Protein AF-A0A970GU50-F1 (afdb_monomer_lite)

pLDDT: mean 92.47, std 7.87, range [58.38, 98.25]

Sequence (88 aa):
MNFVYGHGGGVIDTLAWEGFREGMDDIRYATLLQQLAHPLVRAADFKARYAAKKALQLLADMNTDSFDLTAARLEMISHIVALQAFSK

Radius of gyration: 17.19 Å; chains: 1; bounding box: 36×15×56 Å

Secondary structure (DSSP, 8-state):
---EEEETTEEEE-HHHHHHHHHHHHHHHHHHHHHHHHHHTT-SSHHHHHHHHHHHHHHHH--TTS--HHHHHHHHHHHHHHHHTT--

Structure (mmCIF, N/CA/C/O backbone):
data_AF-A0A970GU50-F1
#
_entry.id   AF-A0A970GU50-F1
#
loop_
_atom_site.group_PDB
_atom_site.id
_atom_site.type_symbol
_atom_site.label_atom_id
_atom_site.label_alt_id
_atom_site.label_comp_id
_atom_site.label_asym_id
_atom_site.label_entity_id
_atom_site.label_seq_id
_atom_site.pdbx_PDB_ins_code
_atom_site.Cartn_x
_atom_site.Cartn_y
_atom_site.Cartn_z
_atom_site.occupancy
_atom_site.B_iso_or_equiv
_atom_site.auth_seq_id
_atom_site.auth_comp_id
_atom_site.auth_asym_id
_atom_site.auth_atom_id
_atom_site.pdbx_PDB_model_num
ATOM 1 N N . MET A 1 1 ? 13.597 9.556 -25.666 1.00 68.44 1 MET A N 1
ATOM 2 C CA . MET A 1 1 ? 13.254 8.258 -25.050 1.00 68.44 1 MET A CA 1
ATOM 3 C C . MET A 1 1 ? 12.094 7.682 -25.845 1.00 68.44 1 MET A C 1
ATOM 5 O O . MET A 1 1 ? 11.118 8.403 -26.004 1.00 68.44 1 MET A O 1
ATOM 9 N N . ASN A 1 2 ? 12.200 6.466 -26.384 1.00 84.81 2 ASN A N 1
ATOM 10 C CA . ASN A 1 2 ? 11.062 5.787 -27.017 1.00 84.81 2 ASN A CA 1
ATOM 11 C C . ASN A 1 2 ? 10.482 4.805 -25.995 1.00 84.81 2 ASN A C 1
ATOM 13 O O . ASN A 1 2 ? 11.224 3.965 -25.501 1.00 84.81 2 ASN A O 1
ATOM 17 N N . PHE A 1 3 ? 9.198 4.941 -25.654 1.00 88.81 3 PHE A N 1
ATOM 18 C CA . PHE A 1 3 ? 8.536 4.081 -24.661 1.00 88.81 3 PHE A CA 1
ATOM 19 C C . PHE A 1 3 ? 8.051 2.750 -25.239 1.00 88.81 3 PHE A C 1
ATOM 21 O O . PHE A 1 3 ? 7.922 1.775 -24.505 1.00 88.81 3 PHE A O 1
ATOM 28 N N . VAL A 1 4 ? 7.842 2.689 -26.552 1.00 93.69 4 VAL A N 1
ATOM 29 C CA . VAL A 1 4 ? 7.339 1.507 -27.252 1.00 93.69 4 VAL A CA 1
ATOM 30 C C . VAL A 1 4 ? 8.003 1.354 -28.622 1.00 93.69 4 VAL A C 1
ATOM 32 O O . VAL A 1 4 ? 8.435 2.345 -29.220 1.00 93.69 4 VAL A O 1
ATOM 35 N N . TYR A 1 5 ? 8.049 0.127 -29.139 1.00 93.06 5 TYR A N 1
ATOM 36 C CA . TYR A 1 5 ? 8.453 -0.196 -30.512 1.00 93.06 5 TYR A CA 1
ATOM 37 C C . TYR A 1 5 ? 7.279 -0.807 -31.287 1.00 93.06 5 TYR A C 1
ATOM 39 O O . TYR A 1 5 ? 6.574 -1.657 -30.760 1.00 93.06 5 TYR A O 1
ATOM 47 N N . GLY A 1 6 ? 7.050 -0.404 -32.539 1.00 93.25 6 GLY A N 1
ATOM 48 C CA . GLY A 1 6 ? 5.967 -0.967 -33.357 1.00 93.25 6 GLY A CA 1
ATOM 49 C C . GLY A 1 6 ? 6.266 -2.385 -33.859 1.00 93.25 6 GLY A C 1
ATOM 50 O O . GLY A 1 6 ? 7.398 -2.681 -34.240 1.00 93.25 6 GLY A O 1
ATOM 51 N N . HIS A 1 7 ? 5.248 -3.247 -33.917 1.00 91.69 7 HIS A N 1
ATOM 52 C CA . HIS A 1 7 ? 5.349 -4.597 -34.479 1.00 91.69 7 HIS A CA 1
ATOM 53 C C . HIS A 1 7 ? 4.020 -5.056 -35.093 1.00 91.69 7 HIS A C 1
ATOM 55 O O . HIS A 1 7 ? 3.062 -5.254 -34.357 1.00 91.69 7 HIS A O 1
ATOM 61 N N . GLY A 1 8 ? 3.971 -5.242 -36.422 1.00 79.69 8 GLY A N 1
ATOM 62 C CA . GLY A 1 8 ? 3.026 -6.108 -37.163 1.00 79.69 8 GLY A CA 1
ATOM 63 C C . GLY A 1 8 ? 1.513 -6.026 -36.882 1.00 79.69 8 GLY A C 1
ATOM 64 O O . GLY A 1 8 ? 0.788 -6.893 -37.357 1.00 79.69 8 GLY A O 1
ATOM 65 N N . GLY A 1 9 ? 1.034 -5.042 -36.114 1.00 88.81 9 GLY A N 1
ATOM 66 C CA . GLY A 1 9 ? -0.334 -4.983 -35.579 1.00 88.81 9 GLY A CA 1
ATOM 67 C C . GLY A 1 9 ? -0.462 -4.398 -34.162 1.00 88.81 9 GLY A C 1
ATOM 68 O O . GLY A 1 9 ? -1.577 -4.217 -33.684 1.00 88.81 9 GLY A O 1
ATOM 69 N N . GLY A 1 10 ? 0.644 -4.072 -33.491 1.00 89.06 10 GLY A N 1
ATOM 70 C CA . GLY A 1 10 ? 0.644 -3.480 -32.157 1.00 89.06 10 GLY A CA 1
ATOM 71 C C . GLY A 1 10 ? 1.997 -2.887 -31.778 1.00 89.06 10 GLY A C 1
ATOM 72 O O . GLY A 1 10 ? 2.774 -2.457 -32.638 1.00 89.06 10 GLY A O 1
ATOM 73 N N . VAL A 1 11 ? 2.269 -2.862 -30.478 1.00 93.69 11 VAL A N 1
ATOM 74 C CA . VAL A 1 11 ? 3.510 -2.342 -29.911 1.00 93.69 11 VAL A CA 1
ATOM 75 C C . VAL A 1 11 ? 4.144 -3.356 -28.964 1.00 93.69 11 VAL A C 1
ATOM 77 O O . VAL A 1 11 ? 3.457 -4.189 -28.382 1.00 93.69 11 VAL A O 1
ATOM 80 N N . ILE A 1 12 ? 5.463 -3.282 -28.836 1.00 92.38 12 ILE A N 1
ATOM 81 C CA . ILE A 1 12 ? 6.261 -3.965 -27.825 1.00 92.38 12 ILE A CA 1
ATOM 82 C C . ILE A 1 12 ? 6.727 -2.894 -26.847 1.00 92.38 12 ILE A C 1
ATOM 84 O O . ILE A 1 12 ? 7.371 -1.917 -27.248 1.00 92.38 12 ILE A O 1
ATOM 88 N N . ASP A 1 13 ? 6.400 -3.086 -25.577 1.00 94.12 13 ASP A N 1
ATOM 89 C CA . ASP A 1 13 ? 6.790 -2.182 -24.507 1.00 94.12 13 ASP A CA 1
ATOM 90 C C . ASP A 1 13 ? 8.298 -2.227 -24.263 1.00 94.12 13 ASP A C 1
ATOM 92 O O . ASP A 1 13 ? 8.958 -3.265 -24.371 1.00 94.12 13 ASP A O 1
ATOM 96 N N . THR A 1 14 ? 8.867 -1.067 -23.950 1.00 95.12 14 THR A N 1
ATOM 97 C CA . THR A 1 14 ? 10.275 -0.977 -23.558 1.00 95.12 14 THR A CA 1
ATOM 98 C C . THR A 1 14 ? 10.438 -1.161 -22.058 1.00 95.12 14 THR A C 1
ATOM 100 O O . THR A 1 14 ? 9.538 -0.857 -21.279 1.00 95.12 14 THR A O 1
ATOM 103 N N . LEU A 1 15 ? 11.643 -1.544 -21.630 1.00 93.88 15 LEU A N 1
ATOM 104 C CA . LEU A 1 15 ? 11.990 -1.600 -20.207 1.00 93.88 15 LEU A CA 1
ATOM 105 C C . LEU A 1 15 ? 11.743 -0.261 -19.486 1.00 93.88 15 LEU A C 1
ATOM 107 O O . LEU A 1 15 ? 11.367 -0.237 -18.320 1.00 93.88 15 LEU A O 1
ATOM 111 N N . ALA A 1 16 ? 11.920 0.860 -20.188 1.00 93.75 16 ALA A N 1
ATOM 112 C CA . ALA A 1 16 ? 11.658 2.182 -19.634 1.00 93.75 16 ALA A CA 1
ATOM 113 C C . ALA A 1 16 ? 10.165 2.457 -19.416 1.00 93.75 16 ALA A C 1
ATOM 115 O O . ALA A 1 16 ? 9.805 3.129 -18.451 1.00 93.75 16 ALA A O 1
ATOM 116 N N . TRP A 1 17 ? 9.303 1.947 -20.300 1.00 94.62 17 TRP A N 1
ATOM 117 C CA . TRP A 1 17 ? 7.859 2.019 -20.102 1.00 94.62 17 TRP A CA 1
ATOM 118 C C . TRP A 1 17 ? 7.419 1.153 -18.931 1.00 94.62 17 TRP A C 1
ATOM 120 O O . TRP A 1 17 ? 6.706 1.642 -18.060 1.00 94.62 17 TRP A O 1
ATOM 130 N N . GLU A 1 18 ? 7.915 -0.080 -18.855 1.00 93.88 18 GLU A N 1
ATOM 131 C CA . GLU A 1 18 ? 7.573 -0.984 -17.757 1.00 93.88 18 GLU A CA 1
ATOM 132 C C . GLU A 1 18 ? 8.022 -0.443 -16.397 1.00 93.88 18 GLU A C 1
ATOM 134 O O . GLU A 1 18 ? 7.231 -0.449 -15.457 1.00 93.88 18 GLU A O 1
ATOM 139 N N . GLY A 1 19 ? 9.226 0.132 -16.300 1.00 92.00 19 GLY A N 1
ATOM 140 C CA . GLY A 1 19 ? 9.686 0.774 -15.064 1.00 92.00 19 GLY A CA 1
ATOM 141 C C . GLY A 1 19 ? 8.835 1.985 -14.659 1.00 92.00 19 GLY A C 1
ATOM 142 O O . GLY A 1 19 ? 8.527 2.167 -13.482 1.00 92.00 19 GLY A O 1
ATOM 143 N N . PHE A 1 20 ? 8.396 2.801 -15.624 1.00 93.44 20 PHE A N 1
ATOM 144 C CA . PHE A 1 20 ? 7.485 3.915 -15.344 1.00 93.44 20 PHE A CA 1
ATOM 145 C C . PHE A 1 20 ? 6.097 3.428 -14.902 1.00 93.44 20 PHE A C 1
ATOM 147 O O . PHE A 1 20 ? 5.531 3.948 -13.938 1.00 93.44 20 PHE A O 1
ATOM 154 N N . ARG A 1 21 ? 5.548 2.420 -15.590 1.00 94.88 21 ARG A N 1
ATOM 155 C CA . ARG A 1 21 ? 4.253 1.815 -15.265 1.00 94.88 21 ARG A CA 1
ATOM 156 C C . ARG A 1 21 ? 4.268 1.219 -13.857 1.00 94.88 21 ARG A C 1
ATOM 158 O O . ARG A 1 21 ? 3.324 1.452 -13.107 1.00 94.88 21 ARG A O 1
ATOM 165 N N . GLU A 1 22 ? 5.335 0.512 -13.494 1.00 92.00 22 GLU A N 1
ATOM 166 C CA . GLU A 1 22 ? 5.510 -0.067 -12.161 1.00 92.00 22 GLU A CA 1
ATOM 167 C C . GLU A 1 22 ? 5.556 1.013 -11.069 1.00 92.00 22 GLU A C 1
ATOM 169 O O . GLU A 1 22 ? 4.813 0.925 -10.093 1.00 92.00 22 GLU A O 1
ATOM 174 N N . GLY A 1 23 ? 6.318 2.094 -11.271 1.00 92.44 23 GLY A N 1
ATOM 175 C CA . GLY A 1 23 ? 6.329 3.217 -10.326 1.00 92.44 23 GLY A CA 1
ATOM 176 C C . GLY A 1 23 ? 4.958 3.891 -10.174 1.00 92.44 23 GLY A C 1
ATOM 177 O O . GLY A 1 23 ? 4.556 4.269 -9.073 1.00 92.44 23 GLY A O 1
ATOM 178 N N . MET A 1 24 ? 4.189 3.999 -11.264 1.00 96.00 24 MET A N 1
ATOM 179 C CA . MET A 1 24 ? 2.803 4.476 -11.201 1.00 96.00 24 MET A CA 1
ATOM 180 C C . MET A 1 24 ? 1.895 3.533 -10.404 1.00 96.00 24 MET A C 1
ATOM 182 O O . MET A 1 24 ? 1.001 4.007 -9.700 1.00 96.00 24 MET A O 1
ATOM 186 N N . ASP A 1 25 ? 2.104 2.220 -10.498 1.00 94.06 25 ASP A N 1
ATOM 187 C CA . ASP A 1 25 ? 1.360 1.244 -9.701 1.00 94.06 25 ASP A CA 1
ATOM 188 C C . ASP A 1 25 ? 1.686 1.372 -8.207 1.00 94.06 25 ASP A C 1
ATOM 190 O O . ASP A 1 25 ? 0.765 1.365 -7.389 1.00 94.06 25 ASP A O 1
ATOM 194 N N . ASP A 1 26 ? 2.946 1.609 -7.837 1.00 93.69 26 ASP A N 1
ATOM 195 C CA . ASP A 1 26 ? 3.331 1.834 -6.436 1.00 93.69 26 ASP A CA 1
ATOM 196 C C . ASP A 1 26 ? 2.651 3.066 -5.832 1.00 93.69 26 ASP A C 1
ATOM 198 O O . ASP A 1 26 ? 2.121 3.004 -4.719 1.00 93.69 26 ASP A O 1
ATOM 202 N N . ILE A 1 27 ? 2.557 4.161 -6.594 1.00 94.94 27 ILE A N 1
ATOM 203 C CA . ILE A 1 27 ? 1.813 5.361 -6.181 1.00 94.94 27 ILE A CA 1
ATOM 204 C C . ILE A 1 27 ? 0.329 5.035 -5.965 1.00 94.94 27 ILE A C 1
ATOM 206 O O . ILE A 1 27 ? -0.272 5.505 -4.992 1.00 94.94 27 ILE A O 1
ATOM 210 N N . ARG A 1 28 ? -0.283 4.224 -6.841 1.00 97.62 28 ARG A N 1
ATOM 211 C CA . ARG A 1 28 ? -1.691 3.812 -6.697 1.00 97.62 28 ARG A CA 1
ATOM 212 C C . ARG A 1 28 ? -1.904 2.983 -5.433 1.00 97.62 28 ARG A C 1
ATOM 214 O O . ARG A 1 28 ? -2.863 3.247 -4.707 1.00 97.62 28 ARG A O 1
ATOM 221 N N . TYR A 1 29 ? -1.015 2.034 -5.141 1.00 97.50 29 TYR A N 1
ATOM 222 C CA . TYR A 1 29 ? -1.083 1.239 -3.912 1.00 97.50 29 TYR A CA 1
ATOM 223 C C . TYR A 1 29 ? -0.922 2.105 -2.661 1.00 97.50 29 TYR A C 1
ATOM 225 O O . TYR A 1 29 ? -1.762 2.023 -1.762 1.00 97.50 29 TYR A O 1
ATOM 233 N N . ALA A 1 30 ? 0.080 2.986 -2.620 1.00 96.75 30 ALA A N 1
ATOM 234 C CA . ALA A 1 30 ? 0.283 3.896 -1.493 1.00 96.75 30 ALA A CA 1
ATOM 235 C C . ALA A 1 30 ? -0.937 4.807 -1.273 1.00 96.75 30 ALA A C 1
ATOM 237 O O . ALA A 1 30 ? -1.418 4.956 -0.148 1.00 96.75 30 ALA A O 1
ATOM 238 N N . THR A 1 31 ? -1.501 5.345 -2.359 1.00 98.00 31 THR A N 1
ATOM 239 C CA . THR A 1 31 ? -2.697 6.199 -2.316 1.00 98.00 31 THR A CA 1
ATOM 240 C C . THR A 1 31 ? -3.903 5.446 -1.756 1.00 98.00 31 THR A C 1
ATOM 242 O O . THR A 1 31 ? -4.579 5.946 -0.855 1.00 98.00 31 THR A O 1
ATOM 245 N N . LEU A 1 32 ? -4.176 4.233 -2.250 1.00 98.25 32 LEU A N 1
ATOM 246 C CA . LEU A 1 32 ? -5.288 3.416 -1.764 1.00 98.25 32 LEU A CA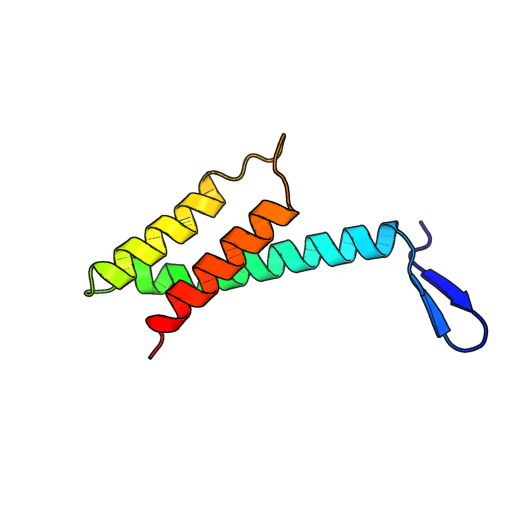 1
ATOM 247 C C . LEU A 1 32 ? -5.112 3.057 -0.281 1.00 98.25 32 LEU A C 1
ATOM 249 O O . LEU A 1 32 ? -6.066 3.143 0.494 1.00 98.25 32 LEU A O 1
ATOM 253 N N . LEU A 1 33 ? -3.891 2.704 0.131 1.00 98.06 33 LEU A N 1
ATOM 254 C CA . LEU A 1 33 ? -3.571 2.421 1.528 1.00 98.06 33 LEU A CA 1
ATOM 255 C C . LEU A 1 33 ? -3.876 3.629 2.423 1.00 98.06 33 LEU A C 1
ATOM 257 O O . LEU A 1 33 ? -4.532 3.472 3.455 1.00 98.06 33 LEU A O 1
ATOM 261 N N . GLN A 1 34 ? -3.463 4.835 2.021 1.00 98.06 34 GLN A N 1
ATOM 262 C CA . GLN A 1 34 ? -3.754 6.064 2.766 1.00 98.06 34 GLN A CA 1
ATOM 263 C C . GLN A 1 34 ? -5.259 6.341 2.849 1.00 98.06 34 GLN A C 1
ATOM 265 O O . GLN A 1 34 ? -5.766 6.644 3.931 1.00 98.06 34 GLN A O 1
ATOM 270 N N . GLN A 1 35 ? -5.986 6.202 1.737 1.00 98.06 35 GLN A N 1
ATOM 271 C CA . GLN A 1 35 ? -7.436 6.420 1.687 1.00 98.06 35 GLN A CA 1
ATOM 272 C C . GLN A 1 35 ? -8.200 5.497 2.643 1.00 98.06 35 GLN A C 1
ATOM 274 O O . GLN A 1 35 ? -9.123 5.951 3.317 1.00 98.06 35 GLN A O 1
ATOM 279 N N . LEU A 1 36 ? -7.797 4.227 2.742 1.00 97.81 36 LEU A N 1
ATOM 280 C CA . LEU A 1 36 ? -8.402 3.269 3.670 1.00 97.81 36 LEU A CA 1
ATOM 281 C C . LEU A 1 36 ? -7.974 3.514 5.123 1.00 97.81 36 LEU A C 1
ATOM 283 O O . LEU A 1 36 ? -8.783 3.389 6.042 1.00 97.81 36 LEU A O 1
ATOM 287 N N . ALA A 1 37 ? -6.709 3.869 5.355 1.00 97.88 37 ALA A N 1
ATOM 288 C CA . ALA A 1 37 ? -6.176 4.027 6.703 1.00 97.88 37 ALA A CA 1
ATOM 289 C C . ALA A 1 37 ? -6.663 5.313 7.388 1.00 97.88 37 ALA A C 1
ATOM 291 O O . ALA A 1 37 ? -7.049 5.271 8.557 1.00 97.88 37 ALA A O 1
ATOM 292 N N . HIS A 1 38 ? -6.668 6.459 6.698 1.00 97.50 38 HIS A N 1
ATOM 293 C CA . HIS A 1 38 ? -6.938 7.761 7.321 1.00 97.50 38 HIS A CA 1
ATOM 294 C C . HIS A 1 38 ? -8.270 7.846 8.091 1.00 97.50 38 HIS A C 1
ATOM 296 O O . HIS A 1 38 ? -8.244 8.313 9.236 1.00 97.50 38 HIS A O 1
ATOM 302 N N . PRO A 1 39 ? -9.414 7.370 7.560 1.00 96.31 39 PRO A N 1
ATOM 303 C CA . PRO A 1 39 ? -10.673 7.346 8.308 1.00 96.31 39 PRO A CA 1
ATOM 304 C C . PRO A 1 39 ? -10.592 6.475 9.571 1.00 96.31 39 PRO A C 1
ATOM 306 O O . PRO A 1 39 ? -11.125 6.831 10.625 1.00 96.31 39 PRO A O 1
ATOM 309 N N . LEU A 1 40 ? -9.868 5.355 9.494 1.00 96.94 40 LEU A N 1
ATOM 310 C CA . LEU A 1 40 ? -9.768 4.362 10.562 1.00 96.94 40 LEU A CA 1
ATOM 311 C C . LEU A 1 40 ? -8.832 4.783 11.707 1.00 96.94 40 LEU A C 1
ATOM 313 O O . LEU A 1 40 ? -8.979 4.295 12.827 1.00 96.94 40 LEU A O 1
ATOM 317 N N . VAL A 1 41 ? -7.938 5.760 11.502 1.00 96.62 41 VAL A N 1
ATOM 318 C CA . VAL A 1 41 ? -7.084 6.325 12.574 1.00 96.62 41 VAL A CA 1
ATOM 319 C C . VAL A 1 41 ? -7.905 6.928 13.725 1.00 96.62 41 VAL A C 1
ATOM 321 O O . VAL A 1 41 ? -7.412 7.028 14.853 1.00 96.62 41 VAL A O 1
ATOM 324 N N . ARG A 1 42 ? -9.161 7.312 13.470 1.00 94.69 42 ARG A N 1
ATOM 325 C CA . ARG A 1 42 ? -10.091 7.853 14.475 1.00 94.69 42 ARG A CA 1
ATOM 326 C C . ARG A 1 42 ? -11.226 6.888 14.834 1.00 94.69 42 ARG A C 1
ATOM 328 O O . ARG A 1 42 ? -12.124 7.275 15.577 1.00 94.69 42 ARG A O 1
ATOM 335 N N . ALA A 1 43 ? -11.191 5.646 14.348 1.00 94.88 43 ALA A N 1
ATOM 336 C CA . ALA A 1 43 ? -12.224 4.656 14.634 1.00 94.88 43 ALA A CA 1
ATOM 337 C C . ALA A 1 43 ? -12.308 4.348 16.137 1.00 94.88 43 ALA A C 1
ATOM 339 O O . ALA A 1 43 ? -11.287 4.281 16.830 1.00 94.88 43 ALA A O 1
ATOM 340 N N . ALA A 1 44 ? -13.525 4.126 16.641 1.00 95.44 44 ALA A N 1
ATOM 341 C CA . ALA A 1 44 ? -13.748 3.701 18.023 1.00 95.44 44 ALA A CA 1
ATOM 342 C C . ALA A 1 44 ? -13.141 2.312 18.291 1.00 95.44 44 ALA A C 1
ATOM 344 O O . ALA A 1 44 ? -12.547 2.107 19.349 1.00 95.44 44 ALA A O 1
ATOM 345 N N . ASP A 1 45 ? -13.209 1.407 17.307 1.00 96.31 45 ASP A N 1
ATOM 346 C CA . ASP A 1 45 ? -12.570 0.094 17.375 1.00 96.31 45 ASP A CA 1
ATOM 347 C C . ASP A 1 45 ? -11.041 0.225 17.446 1.00 96.31 45 ASP A C 1
ATOM 349 O O . ASP A 1 45 ? -10.382 0.768 16.554 1.00 96.31 45 ASP A O 1
ATOM 353 N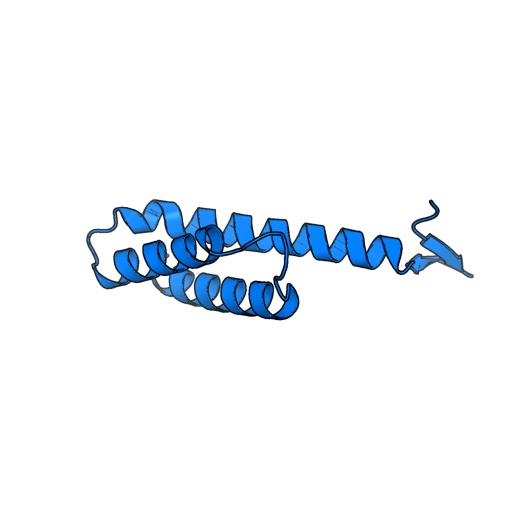 N . PHE A 1 46 ? -10.477 -0.311 18.526 1.00 96.69 46 PHE A N 1
ATOM 354 C CA . PHE A 1 46 ? -9.041 -0.366 18.752 1.00 96.69 46 PHE A CA 1
ATOM 355 C C . PHE A 1 46 ? -8.308 -1.137 17.648 1.00 96.69 46 PHE A C 1
ATOM 357 O O . PHE A 1 46 ? -7.237 -0.700 17.226 1.00 96.69 46 PHE A O 1
ATOM 364 N N . LYS A 1 47 ? -8.869 -2.253 17.157 1.00 97.25 47 LYS A N 1
ATOM 365 C CA . LYS A 1 47 ? -8.220 -3.084 16.132 1.00 97.25 47 LYS A CA 1
ATOM 366 C C . LYS A 1 47 ? -8.128 -2.342 14.805 1.00 97.25 47 LYS A C 1
ATOM 368 O O . LYS A 1 47 ? -7.038 -2.270 14.238 1.00 97.25 47 LYS A O 1
ATOM 373 N N . ALA A 1 48 ? -9.226 -1.725 14.370 1.00 97.19 48 ALA A N 1
ATOM 374 C CA . ALA A 1 48 ? -9.244 -0.869 13.188 1.00 97.19 48 ALA A CA 1
ATOM 375 C C . ALA A 1 48 ? -8.221 0.274 13.302 1.00 97.19 48 ALA A C 1
ATOM 377 O O . ALA A 1 48 ? -7.406 0.491 12.403 1.00 97.19 48 ALA A O 1
ATOM 378 N N . ARG A 1 49 ? -8.196 0.958 14.454 1.00 97.62 49 ARG A N 1
ATOM 379 C CA . ARG A 1 49 ? -7.270 2.069 14.708 1.00 97.62 49 ARG A CA 1
ATOM 380 C C . ARG A 1 49 ? -5.806 1.641 14.689 1.00 97.62 49 ARG A C 1
ATOM 382 O O . ARG A 1 49 ? -4.961 2.354 14.147 1.00 97.62 49 ARG A O 1
ATOM 389 N N . TYR A 1 50 ? -5.497 0.498 15.297 1.00 97.94 50 TYR A N 1
ATOM 390 C CA . TYR A 1 50 ? -4.148 -0.057 15.329 1.00 97.94 50 TYR A CA 1
ATOM 391 C C . TYR A 1 50 ? -3.679 -0.458 13.926 1.00 97.94 50 TYR A C 1
ATOM 393 O O . TYR A 1 50 ? -2.591 -0.059 13.513 1.00 97.94 50 TYR A O 1
ATOM 401 N N . ALA A 1 51 ? -4.520 -1.172 13.170 1.00 97.75 51 ALA A N 1
ATOM 402 C CA . ALA A 1 51 ? -4.219 -1.573 11.798 1.00 97.75 51 ALA A CA 1
ATOM 403 C C . ALA A 1 51 ? -3.937 -0.359 10.897 1.00 97.75 51 ALA A C 1
ATOM 405 O O . ALA A 1 51 ? -2.949 -0.356 10.163 1.00 97.75 51 ALA A O 1
ATOM 406 N N . ALA A 1 52 ? -4.748 0.696 11.014 1.00 98.00 52 ALA A N 1
ATOM 407 C CA . ALA A 1 52 ? -4.579 1.937 10.262 1.00 98.00 52 ALA A CA 1
ATOM 408 C C . ALA A 1 52 ? -3.252 2.640 10.562 1.00 98.00 52 ALA A C 1
ATOM 410 O O . ALA A 1 52 ? -2.520 3.010 9.647 1.00 98.00 52 ALA A O 1
ATOM 411 N N . LYS A 1 53 ? -2.909 2.793 11.847 1.00 97.94 53 LYS A N 1
ATOM 412 C CA . LYS A 1 53 ? -1.638 3.410 12.248 1.00 97.94 53 LYS A CA 1
ATOM 413 C C . LYS A 1 53 ? -0.437 2.599 11.775 1.00 97.94 53 LYS A C 1
ATOM 415 O O . LYS A 1 53 ? 0.519 3.187 11.291 1.00 97.94 53 LYS A O 1
ATOM 420 N N . LYS A 1 54 ? -0.504 1.268 11.873 1.00 97.31 54 LYS A N 1
ATOM 421 C CA . LYS A 1 54 ? 0.562 0.384 11.390 1.00 97.31 54 LYS A CA 1
ATOM 422 C C . LYS A 1 54 ? 0.768 0.525 9.878 1.00 97.31 54 LYS A C 1
ATOM 424 O O . LYS A 1 54 ? 1.901 0.626 9.433 1.00 97.31 54 LYS A O 1
ATOM 429 N N . ALA A 1 55 ? -0.319 0.584 9.108 1.00 97.38 55 ALA A N 1
ATOM 430 C CA . ALA A 1 55 ? -0.252 0.772 7.661 1.00 97.38 55 ALA A CA 1
ATOM 431 C C . ALA A 1 55 ? 0.370 2.128 7.275 1.00 97.38 55 ALA A C 1
ATOM 433 O O . ALA A 1 55 ? 1.179 2.197 6.359 1.00 97.38 55 ALA A O 1
ATOM 434 N N . LEU A 1 56 ? 0.032 3.207 7.989 1.00 97.56 56 LEU A N 1
ATOM 435 C CA . LEU A 1 56 ? 0.645 4.521 7.753 1.00 97.56 56 LEU A CA 1
ATOM 436 C C . LEU A 1 56 ? 2.112 4.577 8.199 1.00 97.56 56 LEU A C 1
ATOM 438 O O . LEU A 1 56 ? 2.898 5.284 7.576 1.00 97.56 56 LEU A O 1
ATOM 442 N N . GLN A 1 57 ? 2.480 3.833 9.246 1.00 95.94 57 GLN A N 1
ATOM 443 C CA . GLN A 1 57 ? 3.866 3.743 9.702 1.00 95.94 57 GLN A CA 1
ATOM 444 C C . GLN A 1 57 ? 4.764 3.113 8.635 1.00 95.94 57 GLN A C 1
ATOM 446 O O . GLN A 1 57 ? 5.838 3.642 8.389 1.00 95.94 57 GLN A O 1
ATOM 451 N N . LEU A 1 58 ? 4.289 2.070 7.940 1.00 93.00 58 LEU A N 1
ATOM 452 C CA . LEU A 1 58 ? 5.008 1.489 6.803 1.00 93.00 58 LEU A CA 1
ATOM 453 C C . LEU A 1 58 ? 5.420 2.567 5.790 1.00 93.00 58 LEU A C 1
ATOM 455 O O . LEU A 1 58 ? 6.583 2.637 5.419 1.00 93.00 58 LEU A O 1
ATOM 459 N N . LEU A 1 59 ? 4.486 3.431 5.374 1.00 93.25 59 LEU A N 1
ATOM 460 C CA . LEU A 1 59 ? 4.786 4.509 4.422 1.00 93.25 59 LEU A CA 1
ATOM 461 C C . LEU A 1 59 ? 5.750 5.555 4.996 1.00 93.25 59 LEU A C 1
ATOM 463 O O . LEU A 1 59 ? 6.538 6.125 4.251 1.00 93.25 59 LEU A O 1
ATOM 467 N N . ALA A 1 60 ? 5.683 5.822 6.302 1.00 93.06 60 ALA A N 1
ATOM 468 C CA . ALA A 1 60 ? 6.599 6.745 6.970 1.00 93.06 60 ALA A CA 1
ATOM 469 C C . ALA A 1 60 ? 8.028 6.182 7.083 1.00 93.06 60 ALA A C 1
ATOM 471 O O . ALA A 1 60 ? 8.981 6.957 7.088 1.00 93.06 60 ALA A O 1
ATOM 472 N N . ASP A 1 61 ? 8.166 4.857 7.150 1.00 89.62 61 ASP A N 1
ATOM 473 C CA . ASP A 1 61 ? 9.449 4.156 7.265 1.00 89.62 61 ASP A CA 1
ATOM 474 C C . ASP A 1 61 ? 10.113 3.883 5.902 1.00 89.62 61 ASP A C 1
ATOM 476 O O . ASP A 1 61 ? 11.283 3.495 5.853 1.00 89.62 61 ASP A O 1
ATOM 480 N N . MET A 1 62 ? 9.401 4.090 4.786 1.00 85.88 62 MET A N 1
ATOM 481 C CA . MET A 1 62 ? 9.959 3.943 3.438 1.00 85.88 62 MET A CA 1
ATOM 482 C C . MET A 1 62 ? 11.043 5.002 3.182 1.00 85.88 62 MET A C 1
ATOM 484 O O . MET A 1 62 ? 10.758 6.150 2.845 1.00 85.88 62 MET A O 1
ATOM 488 N N . ASN A 1 63 ? 12.307 4.602 3.325 1.00 78.06 63 ASN A N 1
ATOM 489 C CA . ASN A 1 63 ? 13.467 5.410 2.953 1.00 78.06 63 ASN A CA 1
ATOM 490 C C . ASN A 1 63 ? 13.707 5.349 1.432 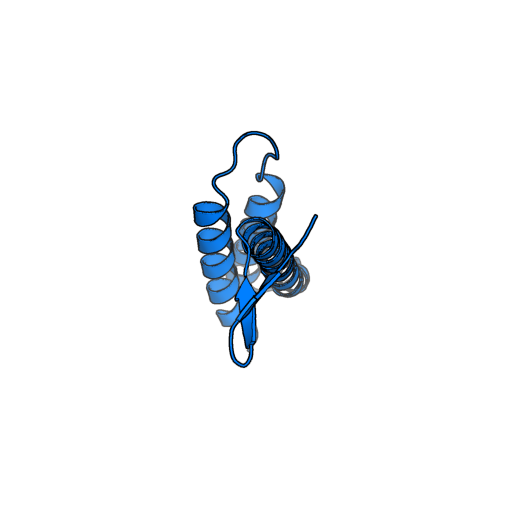1.00 78.06 63 ASN A C 1
ATOM 492 O O . ASN A 1 63 ? 13.697 4.267 0.850 1.00 78.06 63 ASN A O 1
ATOM 496 N N . THR A 1 64 ? 13.985 6.486 0.793 1.00 70.50 64 THR A N 1
ATOM 497 C CA . THR A 1 64 ? 14.189 6.602 -0.662 1.00 70.50 64 THR A CA 1
ATOM 498 C C . THR A 1 64 ? 15.463 5.933 -1.176 1.00 70.50 64 THR A C 1
ATOM 500 O O . THR A 1 64 ? 15.558 5.655 -2.369 1.00 70.50 64 THR A O 1
ATOM 503 N N . ASP A 1 65 ? 16.430 5.664 -0.298 1.00 75.88 65 ASP A N 1
ATOM 504 C CA . ASP A 1 65 ? 17.796 5.331 -0.722 1.00 75.88 65 ASP A CA 1
ATOM 505 C C . ASP A 1 65 ? 18.071 3.821 -0.840 1.00 75.88 65 ASP A C 1
ATOM 507 O O . ASP A 1 65 ? 19.037 3.417 -1.488 1.00 75.88 65 ASP A O 1
ATOM 511 N N . SER A 1 66 ? 17.254 2.963 -0.219 1.00 68.06 66 SER A N 1
ATOM 512 C CA . SER A 1 66 ? 17.531 1.519 -0.149 1.00 68.06 66 SER A CA 1
ATOM 513 C C . SER A 1 66 ? 16.280 0.674 0.112 1.00 68.06 66 SER A C 1
ATOM 515 O O . SER A 1 66 ? 16.248 -0.122 1.055 1.00 68.06 66 SER A O 1
ATOM 517 N N . PHE A 1 67 ? 15.231 0.863 -0.687 1.00 72.38 67 PHE A N 1
ATOM 518 C CA . PHE A 1 67 ? 13.979 0.128 -0.515 1.00 72.38 67 PHE A CA 1
ATOM 519 C C . PHE A 1 67 ? 13.749 -0.882 -1.640 1.00 72.38 67 PHE A C 1
ATOM 521 O O . PHE A 1 67 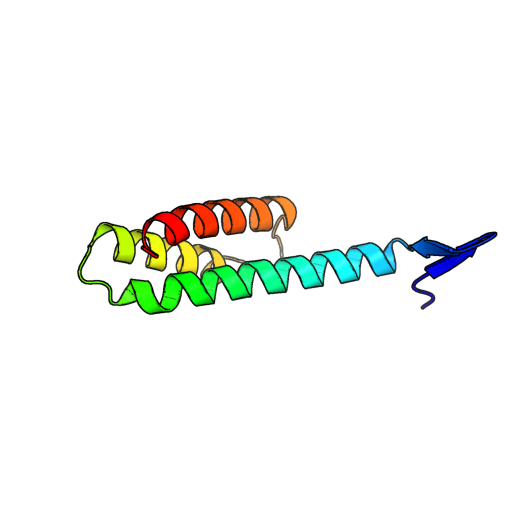? 13.776 -0.533 -2.819 1.00 72.38 67 PHE A O 1
ATOM 528 N N . ASP A 1 68 ? 13.498 -2.140 -1.274 1.00 89.12 68 ASP A N 1
ATOM 529 C CA . ASP A 1 68 ? 13.006 -3.146 -2.214 1.00 89.12 68 ASP A CA 1
ATOM 530 C C . ASP A 1 68 ? 11.535 -2.845 -2.527 1.00 89.12 68 ASP A C 1
ATOM 532 O O . ASP A 1 68 ? 10.643 -3.090 -1.712 1.00 89.12 68 ASP A O 1
ATOM 536 N N . LEU A 1 69 ? 11.283 -2.300 -3.718 1.00 88.62 69 LEU A N 1
ATOM 537 C CA . LEU A 1 69 ? 9.942 -1.919 -4.163 1.00 88.62 69 LEU A CA 1
ATOM 538 C C . LEU A 1 69 ? 9.003 -3.122 -4.321 1.00 88.62 69 LEU A C 1
ATOM 540 O O . LEU A 1 69 ? 7.792 -2.983 -4.150 1.00 88.62 69 LEU A O 1
ATOM 544 N N . THR A 1 70 ? 9.537 -4.321 -4.566 1.00 91.44 70 THR A N 1
ATOM 545 C CA . THR A 1 70 ? 8.716 -5.536 -4.617 1.00 91.44 70 THR A CA 1
ATOM 546 C C . THR A 1 70 ? 8.203 -5.879 -3.223 1.00 91.44 70 THR A C 1
ATOM 548 O O . THR A 1 70 ? 7.005 -6.121 -3.045 1.00 91.44 70 THR A O 1
ATOM 551 N N . ALA A 1 71 ? 9.086 -5.850 -2.221 1.00 91.69 71 ALA A N 1
ATOM 552 C CA . ALA A 1 71 ? 8.702 -6.050 -0.826 1.00 91.69 71 ALA A CA 1
ATOM 553 C C . ALA A 1 71 ? 7.723 -4.960 -0.358 1.00 91.69 71 ALA A C 1
ATOM 555 O O . ALA A 1 71 ? 6.674 -5.276 0.205 1.00 91.69 71 ALA A O 1
ATOM 556 N N . ALA A 1 72 ? 8.001 -3.696 -0.698 1.00 91.44 72 ALA A N 1
ATOM 557 C CA . ALA A 1 72 ? 7.134 -2.552 -0.419 1.00 91.44 72 ALA A CA 1
ATOM 558 C C . ALA A 1 72 ? 5.702 -2.786 -0.897 1.00 91.44 72 ALA A C 1
ATOM 560 O O . ALA A 1 72 ? 4.739 -2.622 -0.146 1.00 91.44 72 ALA A O 1
ATOM 561 N N . ARG A 1 73 ? 5.565 -3.204 -2.157 1.00 94.25 73 ARG A N 1
ATOM 562 C CA . ARG A 1 73 ? 4.278 -3.457 -2.795 1.00 94.25 73 ARG A CA 1
ATOM 563 C C . ARG A 1 73 ? 3.514 -4.576 -2.108 1.00 94.25 73 ARG A C 1
ATOM 565 O O . ARG A 1 73 ? 2.321 -4.428 -1.849 1.00 94.25 73 ARG A O 1
ATOM 572 N N . LEU A 1 74 ? 4.191 -5.672 -1.775 1.00 95.69 74 LEU A N 1
ATOM 573 C CA . LEU A 1 74 ? 3.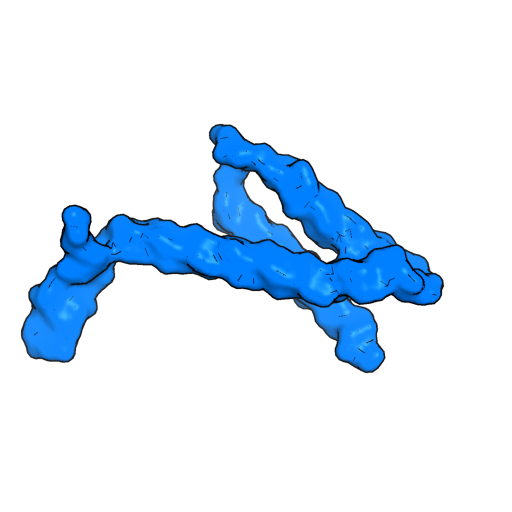574 -6.791 -1.065 1.00 95.69 74 LEU A CA 1
ATOM 574 C C . LEU A 1 74 ? 3.092 -6.385 0.332 1.00 95.69 74 LEU A C 1
ATOM 576 O O . LEU A 1 74 ? 1.976 -6.744 0.721 1.00 95.69 74 LEU A O 1
ATOM 580 N N . GLU A 1 75 ? 3.879 -5.599 1.065 1.0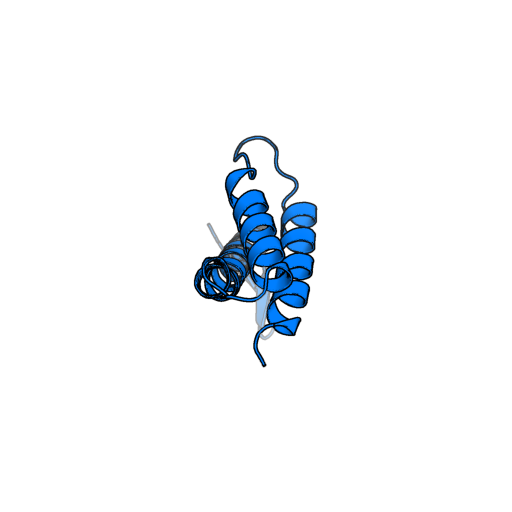0 95.69 75 GLU A N 1
ATOM 581 C CA . GLU A 1 75 ? 3.466 -5.081 2.369 1.00 95.69 75 GLU A CA 1
ATOM 582 C C . GLU A 1 75 ? 2.268 -4.131 2.250 1.00 95.69 75 GLU A C 1
ATOM 584 O O . GLU A 1 75 ? 1.287 -4.291 2.984 1.00 95.69 75 GLU A O 1
ATOM 589 N N . MET A 1 76 ? 2.276 -3.212 1.277 1.00 97.25 76 MET A N 1
ATOM 590 C CA . MET A 1 76 ? 1.132 -2.334 1.008 1.00 97.25 76 MET A CA 1
ATOM 591 C C . MET A 1 76 ? -0.140 -3.133 0.699 1.00 97.25 76 MET A C 1
ATOM 593 O O . MET A 1 76 ? -1.190 -2.856 1.281 1.00 97.25 76 MET A O 1
ATOM 597 N N . ILE A 1 77 ? -0.060 -4.156 -0.161 1.00 97.75 77 ILE A N 1
ATOM 598 C CA . ILE A 1 77 ? -1.195 -5.036 -0.488 1.00 97.75 77 ILE A CA 1
ATOM 599 C C . ILE A 1 77 ? -1.725 -5.731 0.769 1.00 97.75 77 ILE A C 1
ATOM 601 O O . ILE A 1 77 ? -2.932 -5.724 1.015 1.00 97.75 77 ILE A O 1
ATOM 605 N N . SER A 1 78 ? -0.835 -6.297 1.587 1.00 98.00 78 SER A N 1
ATOM 606 C CA . SER A 1 78 ? -1.202 -6.968 2.838 1.00 98.00 78 SER A CA 1
ATOM 607 C C . SER A 1 78 ? -1.962 -6.027 3.781 1.00 98.00 78 SER A C 1
ATOM 609 O O . SER A 1 78 ? -3.029 -6.368 4.301 1.00 98.00 78 SER A O 1
ATOM 611 N N . HIS A 1 79 ? -1.470 -4.795 3.936 1.00 98.06 79 HIS A N 1
ATOM 612 C CA . HIS A 1 79 ? -2.130 -3.767 4.734 1.00 98.06 79 HIS A CA 1
ATOM 613 C C . HIS A 1 79 ? -3.481 -3.333 4.155 1.00 98.06 79 HIS A C 1
ATOM 615 O O . HIS A 1 79 ? -4.441 -3.200 4.914 1.00 98.06 79 HIS A O 1
ATOM 621 N N . ILE A 1 80 ? -3.595 -3.158 2.837 1.00 98.25 80 ILE A N 1
ATOM 622 C CA . ILE A 1 80 ? -4.862 -2.825 2.168 1.00 98.25 80 ILE A CA 1
ATOM 623 C C . ILE A 1 80 ? -5.918 -3.895 2.448 1.00 98.25 80 ILE A C 1
ATOM 625 O O . ILE A 1 80 ? -7.015 -3.564 2.899 1.00 98.25 80 ILE A O 1
ATOM 629 N N . VAL A 1 81 ? -5.580 -5.172 2.250 1.00 98.06 81 VAL A N 1
ATOM 630 C CA . VAL A 1 81 ? -6.498 -6.293 2.503 1.00 98.06 81 VAL A CA 1
ATOM 631 C C . VAL A 1 81 ? -6.932 -6.321 3.972 1.00 98.06 81 VAL A C 1
ATOM 633 O O . VAL A 1 81 ? -8.114 -6.497 4.270 1.00 98.06 81 VAL A O 1
ATOM 636 N N . ALA A 1 82 ? -6.005 -6.080 4.904 1.00 97.31 82 ALA A N 1
ATOM 637 C CA . ALA A 1 82 ? -6.325 -6.010 6.327 1.00 97.31 82 ALA A CA 1
ATOM 638 C C . ALA A 1 82 ? -7.274 -4.845 6.669 1.00 97.31 82 ALA A C 1
ATOM 640 O O . ALA A 1 82 ? -8.184 -5.014 7.480 1.00 97.31 82 ALA A O 1
ATOM 641 N N . LEU A 1 83 ? -7.095 -3.671 6.057 1.00 97.62 83 LEU A N 1
ATOM 642 C CA . LEU A 1 83 ? -7.947 -2.499 6.294 1.00 97.62 83 LEU A CA 1
ATOM 643 C C . LEU A 1 83 ? -9.348 -2.661 5.690 1.00 97.62 83 LEU A C 1
ATOM 645 O O . LEU A 1 83 ? -10.331 -2.227 6.293 1.00 97.62 83 LEU A O 1
ATOM 649 N N . GLN A 1 84 ? -9.462 -3.332 4.542 1.00 96.75 84 GLN A N 1
ATOM 650 C CA . GLN A 1 84 ? -10.750 -3.631 3.908 1.00 96.75 84 GLN A CA 1
ATOM 651 C C . GLN A 1 84 ? -11.666 -4.479 4.800 1.00 96.75 84 GLN A C 1
ATOM 653 O O . GLN A 1 84 ? -12.885 -4.324 4.738 1.00 96.75 84 GLN A O 1
ATOM 658 N N . ALA A 1 85 ? -11.109 -5.304 5.693 1.00 95.06 85 ALA A N 1
ATOM 659 C CA . ALA A 1 85 ? -11.895 -6.071 6.659 1.00 95.06 85 ALA A CA 1
ATOM 660 C C . ALA A 1 85 ? -12.708 -5.190 7.633 1.00 95.06 85 ALA A C 1
ATOM 662 O O . ALA A 1 85 ? -13.694 -5.666 8.197 1.00 95.06 85 ALA A O 1
ATOM 663 N N . PHE A 1 86 ? -12.324 -3.919 7.809 1.00 92.81 86 PHE A N 1
ATOM 664 C CA . PHE A 1 86 ? -13.010 -2.947 8.667 1.00 92.81 86 PHE A CA 1
ATOM 665 C C . PHE A 1 86 ? -13.939 -1.988 7.903 1.00 92.81 86 PHE A C 1
ATOM 667 O O . PHE A 1 86 ? -14.664 -1.234 8.541 1.00 92.81 86 PHE A O 1
ATOM 674 N N . SER A 1 87 ? -13.939 -1.996 6.563 1.00 72.88 87 SER A N 1
ATOM 675 C CA . SER A 1 87 ? -14.779 -1.112 5.726 1.00 72.88 87 SER A CA 1
ATOM 676 C C . SER A 1 87 ? -16.175 -1.690 5.436 1.00 72.88 87 SER A C 1
ATOM 678 O O . SER A 1 87 ? -16.676 -1.549 4.322 1.00 72.88 87 SER A O 1
ATOM 680 N N . LYS A 1 88 ? -16.792 -2.365 6.413 1.00 58.38 88 LYS A N 1
ATOM 681 C CA . LYS A 1 88 ? -18.184 -2.837 6.314 1.00 58.38 88 LYS A CA 1
ATOM 682 C C . LYS A 1 88 ? -19.168 -1.837 6.899 1.00 58.38 88 LYS A C 1
ATOM 684 O O . LYS A 1 88 ? -18.841 -1.258 7.958 1.00 58.38 88 LYS A O 1
#

Foldseek 3Di:
DDQWDDDDPGTDGDPVVVVVVLVVVLVVLLVLLLVLLVVQCPDPDPQSNVLSVVSVVLVVPDDPPDDDSVVSSVSSVVSSVSSVVVVD